Protein AF-V8NBY8-F1 (afdb_monomer_lite)

Foldseek 3Di:
DDDDPDDPQKDKDKDKDDFPDQDDDFQWWKAAPVRDTLATFPDWDDDRRIIMTIGTDNDPVSVVVVVDDPPRHDIDTPPVVVVVVVVVVVVVVVVVVVVVVVVVPPD

pLDDT: mean 72.03, std 13.74, range [35.16, 91.12]

Radius of gyration: 22.31 Å; chains: 1; bounding box: 36×78×41 Å

Structure (mmCIF, N/CA/C/O backbone):
data_AF-V8NBY8-F1
#
_entry.id   AF-V8NBY8-F1
#
loop_
_atom_site.group_PDB
_atom_site.id
_atom_site.type_symbol
_atom_site.label_atom_id
_atom_site.label_alt_id
_atom_site.label_comp_id
_atom_site.label_asym_id
_atom_site.label_entity_id
_atom_site.label_seq_id
_atom_site.pdbx_PDB_ins_code
_atom_site.Cartn_x
_atom_site.Cartn_y
_atom_site.Cartn_z
_atom_site.occupancy
_atom_site.B_iso_or_equiv
_atom_site.auth_seq_id
_atom_site.auth_comp_id
_atom_site.auth_asym_id
_atom_site.auth_atom_id
_atom_site.pdbx_PDB_model_num
ATOM 1 N N . PHE A 1 1 ? 13.142 -23.601 24.294 1.00 45.25 1 PHE A N 1
ATOM 2 C CA . PHE A 1 1 ? 12.510 -23.458 22.968 1.00 45.25 1 PHE A CA 1
ATOM 3 C C . PHE A 1 1 ? 11.342 -22.499 23.091 1.00 45.25 1 PHE A C 1
ATOM 5 O O . PHE A 1 1 ? 10.309 -22.875 23.631 1.00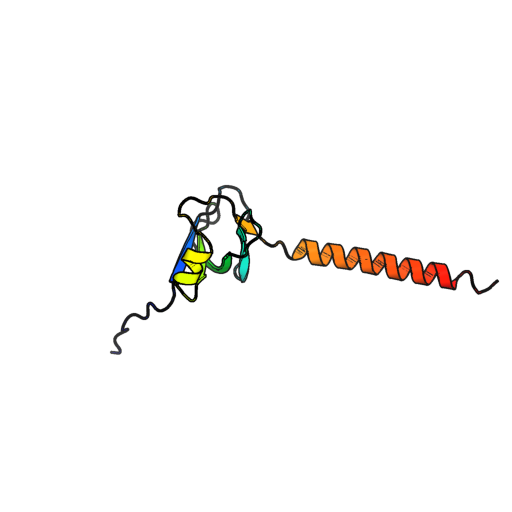 45.25 1 PHE A O 1
ATOM 12 N N . SER A 1 2 ? 11.544 -21.235 22.714 1.00 35.16 2 SER A N 1
ATOM 13 C CA . SER A 1 2 ? 10.489 -20.225 22.832 1.00 35.16 2 SER A CA 1
ATOM 14 C C . SER A 1 2 ? 9.408 -20.492 21.782 1.00 35.16 2 SER A C 1
ATOM 16 O O . SER A 1 2 ? 9.731 -20.734 20.620 1.00 35.16 2 SER A O 1
ATOM 18 N N . LYS A 1 3 ? 8.138 -20.511 22.196 1.00 51.53 3 LYS A N 1
ATOM 19 C CA . LYS A 1 3 ? 6.983 -20.698 21.308 1.00 51.53 3 LYS A CA 1
ATOM 20 C C . LYS A 1 3 ? 6.491 -19.326 20.853 1.00 51.53 3 LYS A C 1
ATOM 22 O O . LYS A 1 3 ? 6.148 -18.499 21.693 1.00 51.53 3 LYS A O 1
ATOM 27 N N . ILE A 1 4 ? 6.426 -19.100 19.539 1.00 60.47 4 ILE A N 1
ATOM 28 C CA . ILE A 1 4 ? 5.731 -17.940 18.967 1.00 60.47 4 ILE A CA 1
ATOM 29 C C . ILE A 1 4 ? 4.229 -18.100 19.256 1.00 60.47 4 ILE A C 1
ATOM 31 O O . ILE A 1 4 ? 3.602 -19.075 18.841 1.00 60.47 4 ILE A O 1
ATOM 35 N N . PHE A 1 5 ? 3.663 -17.146 19.991 1.00 46.91 5 PHE A N 1
ATOM 36 C CA . PHE A 1 5 ? 2.225 -16.990 20.183 1.00 46.91 5 PHE A CA 1
ATOM 37 C C . PHE A 1 5 ? 1.805 -15.898 19.201 1.00 46.91 5 PHE A C 1
ATOM 39 O O . PHE A 1 5 ? 2.209 -14.747 19.329 1.00 46.91 5 PHE A O 1
ATOM 46 N N . ARG A 1 6 ? 1.146 -16.301 18.119 1.00 49.59 6 ARG A N 1
ATOM 47 C CA . ARG A 1 6 ? 0.866 -15.476 16.941 1.00 49.59 6 ARG A CA 1
ATOM 48 C C . ARG A 1 6 ? 0.376 -14.063 17.302 1.00 49.59 6 ARG A C 1
ATOM 50 O O . ARG A 1 6 ? -0.685 -13.916 17.895 1.00 49.59 6 ARG A O 1
ATOM 57 N N . PHE A 1 7 ? 1.106 -13.037 16.864 1.00 51.12 7 PHE A N 1
ATOM 58 C CA . PHE A 1 7 ? 0.612 -11.660 16.839 1.00 51.12 7 PHE A CA 1
ATOM 59 C C . PHE A 1 7 ? -0.097 -11.417 15.506 1.00 51.12 7 PHE A C 1
ATOM 61 O O . PHE A 1 7 ? 0.548 -11.351 14.465 1.00 51.12 7 PHE A O 1
ATOM 68 N N . PHE A 1 8 ? -1.422 -11.282 15.534 1.00 59.75 8 PHE A N 1
ATOM 69 C CA . PHE A 1 8 ? -2.195 -10.745 14.410 1.00 59.75 8 PHE A CA 1
ATOM 70 C C . PHE A 1 8 ? -2.860 -9.442 14.865 1.00 59.75 8 PHE A C 1
ATOM 72 O O . PHE A 1 8 ? -4.066 -9.367 15.052 1.00 59.75 8 PHE A O 1
ATOM 79 N N . PHE A 1 9 ? -2.034 -8.430 15.141 1.00 62.75 9 PHE A N 1
ATOM 80 C CA . PHE A 1 9 ? -2.503 -7.074 15.463 1.00 62.75 9 PHE A CA 1
ATOM 81 C C . PHE A 1 9 ? -2.593 -6.172 14.227 1.00 62.75 9 PHE A C 1
ATOM 83 O O . PHE A 1 9 ? -3.048 -5.038 14.324 1.00 62.75 9 PHE A O 1
ATOM 90 N N . LEU A 1 10 ? -2.146 -6.659 13.068 1.00 70.06 10 LEU A N 1
ATOM 91 C CA . LEU A 1 10 ? -2.051 -5.870 11.849 1.00 70.06 10 LEU A CA 1
ATOM 92 C C . LEU A 1 10 ? -3.160 -6.288 10.892 1.00 70.06 10 LEU A C 1
ATOM 94 O O . LEU A 1 10 ? -3.223 -7.441 10.465 1.00 70.06 10 LEU A O 1
ATOM 98 N N . LEU A 1 11 ? -4.037 -5.345 10.561 1.00 82.94 11 LEU A N 1
ATOM 99 C CA . LEU A 1 11 ? -5.033 -5.532 9.517 1.00 82.94 11 LEU A CA 1
ATOM 100 C C . LEU A 1 11 ? -4.365 -5.220 8.181 1.00 82.94 11 LEU A C 1
ATOM 102 O O . LEU A 1 11 ? -4.072 -4.066 7.883 1.00 82.94 11 LEU A O 1
ATOM 106 N N . LEU A 1 12 ? -4.079 -6.258 7.404 1.00 86.38 12 LEU A N 1
ATOM 107 C CA . LEU A 1 12 ? -3.444 -6.141 6.095 1.00 86.38 12 LEU A CA 1
ATOM 108 C C . LEU A 1 12 ? -4.491 -6.321 4.996 1.00 86.38 12 LEU A C 1
ATOM 110 O O . LEU A 1 12 ? -5.310 -7.237 5.057 1.00 86.38 12 LEU A O 1
ATOM 114 N N . VAL A 1 13 ? -4.442 -5.459 3.986 1.00 86.00 13 VAL A N 1
ATOM 115 C CA . VAL A 1 13 ? -5.233 -5.577 2.757 1.00 86.00 13 VAL A CA 1
ATOM 116 C C . VAL A 1 13 ? -4.277 -5.837 1.604 1.00 86.00 13 VAL A C 1
ATOM 118 O O . VAL A 1 13 ? -3.263 -5.152 1.480 1.00 86.00 13 VAL A O 1
ATOM 121 N N . ILE A 1 14 ? -4.607 -6.827 0.778 1.00 88.06 14 ILE A N 1
ATOM 122 C CA . ILE A 1 14 ? -3.842 -7.195 -0.414 1.00 88.06 14 ILE A CA 1
ATOM 123 C C . ILE A 1 14 ? -4.560 -6.628 -1.633 1.00 88.06 14 ILE A C 1
ATOM 125 O O . ILE A 1 14 ? -5.776 -6.770 -1.763 1.00 88.06 14 ILE A O 1
ATOM 129 N N . ILE A 1 15 ? -3.797 -5.991 -2.511 1.00 87.00 15 ILE A N 1
ATOM 130 C CA . ILE A 1 15 ? -4.264 -5.353 -3.735 1.00 87.00 15 ILE A CA 1
ATOM 131 C C . ILE A 1 15 ? -3.504 -5.983 -4.897 1.00 87.00 15 ILE A C 1
ATOM 133 O O . ILE A 1 15 ? -2.276 -6.036 -4.891 1.00 87.00 15 ILE A O 1
ATOM 137 N N . GLU A 1 16 ? -4.240 -6.471 -5.883 1.00 87.31 16 GLU A N 1
ATOM 138 C CA . GLU A 1 16 ? -3.686 -7.035 -7.109 1.00 87.31 16 GLU A CA 1
ATOM 139 C C . GLU A 1 16 ? -3.411 -5.918 -8.127 1.00 87.31 16 GLU A C 1
ATOM 141 O O . GLU A 1 16 ? -4.244 -5.032 -8.316 1.00 87.31 16 GLU A O 1
ATOM 146 N N . SER A 1 17 ? -2.236 -5.940 -8.762 1.00 85.19 17 SER A N 1
ATOM 147 C CA . SER A 1 17 ? -1.898 -5.029 -9.862 1.00 85.19 17 SER A CA 1
ATOM 148 C C . SER A 1 17 ? -2.689 -5.352 -11.127 1.00 85.19 17 SER A C 1
ATOM 150 O O . SER A 1 17 ? -2.951 -6.516 -11.423 1.00 85.19 17 SER A O 1
ATOM 152 N N . GLU A 1 18 ? -2.955 -4.347 -11.963 1.00 81.44 18 GLU A N 1
ATOM 153 C CA . GLU A 1 18 ? -3.266 -4.608 -13.369 1.00 81.44 18 GLU A CA 1
ATOM 154 C C . GLU A 1 18 ? -2.006 -5.007 -14.150 1.00 81.44 18 GLU A C 1
ATOM 156 O O . GLU A 1 18 ? -0.878 -4.630 -13.810 1.00 81.44 18 GLU A O 1
ATOM 161 N N . LYS A 1 19 ? -2.192 -5.782 -15.223 1.00 80.81 19 LYS A N 1
ATOM 162 C CA . LYS A 1 19 ? -1.091 -6.243 -16.075 1.00 80.81 19 LYS A CA 1
ATOM 163 C C . LYS A 1 19 ? -0.530 -5.090 -16.902 1.00 80.81 19 LYS A C 1
ATOM 165 O O . LYS A 1 19 ? -1.277 -4.362 -17.544 1.00 80.81 19 LYS A O 1
ATOM 170 N N . GLY A 1 20 ? 0.798 -5.003 -16.971 1.00 72.56 20 GLY A N 1
ATOM 171 C CA . GLY A 1 20 ? 1.495 -4.045 -17.837 1.00 72.56 20 GLY A CA 1
ATOM 172 C C . GLY A 1 20 ? 1.773 -2.681 -17.203 1.00 72.56 20 GLY A C 1
ATOM 173 O O . GLY A 1 20 ? 2.327 -1.815 -17.879 1.00 72.56 20 GLY A O 1
ATOM 174 N N . LEU A 1 21 ? 1.446 -2.494 -15.921 1.00 72.12 21 LEU A N 1
ATOM 175 C CA . LEU A 1 21 ? 1.879 -1.327 -15.155 1.00 72.12 21 LEU A CA 1
ATOM 176 C C . LEU A 1 21 ? 3.292 -1.543 -14.587 1.00 72.12 21 LEU A C 1
ATOM 178 O O . LEU A 1 21 ? 3.638 -2.665 -14.207 1.00 72.12 21 LEU A O 1
ATOM 182 N N . PRO A 1 22 ? 4.133 -0.493 -14.535 1.00 71.94 22 PRO A N 1
ATOM 183 C CA . PRO A 1 22 ? 5.436 -0.589 -13.893 1.00 71.94 22 PRO A CA 1
ATOM 184 C C . PRO A 1 22 ? 5.261 -0.864 -12.390 1.00 71.94 22 PRO A C 1
ATOM 186 O O . PRO A 1 22 ? 4.380 -0.272 -11.761 1.00 71.94 22 PRO A O 1
ATOM 189 N N . PRO A 1 23 ? 6.091 -1.736 -11.791 1.00 74.38 23 PRO A N 1
ATOM 190 C CA . PRO A 1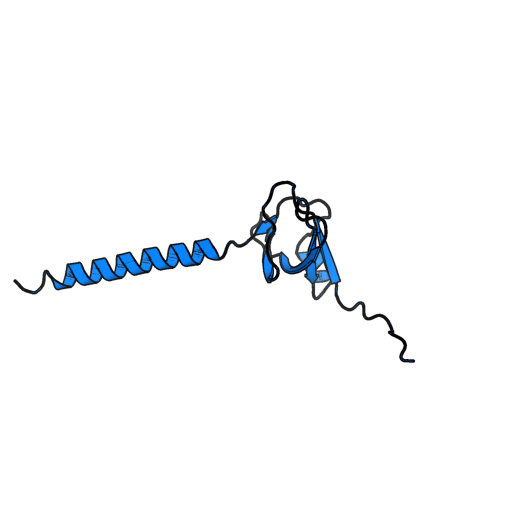 23 ? 6.013 -2.010 -10.368 1.00 74.38 23 PRO A CA 1
ATOM 191 C C . PRO A 1 23 ? 6.329 -0.742 -9.575 1.00 74.38 23 PRO A C 1
ATOM 193 O O . PRO A 1 23 ? 7.319 -0.052 -9.821 1.00 74.38 23 PRO A O 1
ATOM 196 N N . VAL A 1 24 ? 5.459 -0.443 -8.620 1.00 82.50 24 VAL A N 1
ATOM 197 C CA . VAL A 1 24 ? 5.618 0.675 -7.694 1.00 82.50 24 VAL A CA 1
ATOM 198 C C . VAL A 1 24 ? 6.446 0.233 -6.492 1.00 82.50 24 VAL A C 1
ATOM 200 O O . VAL A 1 24 ? 6.495 -0.951 -6.189 1.00 82.50 24 VAL A O 1
ATOM 203 N N . ASN A 1 25 ? 7.122 1.168 -5.828 1.00 84.56 25 ASN A N 1
ATOM 204 C CA . ASN A 1 25 ? 8.001 0.876 -4.699 1.00 84.56 25 ASN A CA 1
ATOM 205 C C . ASN A 1 25 ? 7.250 0.846 -3.359 1.00 84.56 25 ASN A C 1
ATOM 207 O O . ASN A 1 25 ? 6.149 1.381 -3.209 1.00 84.56 25 ASN A O 1
ATOM 211 N N . GLU A 1 26 ? 7.893 0.259 -2.351 1.00 84.50 26 GLU A N 1
ATOM 212 C CA . GLU A 1 26 ? 7.467 0.370 -0.956 1.00 84.50 26 GLU A CA 1
ATOM 213 C C . GLU A 1 26 ? 7.368 1.843 -0.526 1.00 84.50 26 GLU A C 1
ATOM 215 O O . GLU A 1 26 ? 8.079 2.710 -1.038 1.00 84.50 26 GLU A O 1
ATOM 220 N N . ASN A 1 27 ? 6.513 2.132 0.458 1.00 86.19 27 ASN A N 1
ATOM 221 C CA . ASN A 1 27 ? 6.211 3.478 0.965 1.00 86.19 27 ASN A CA 1
ATOM 222 C C . ASN A 1 27 ? 5.436 4.408 0.021 1.00 86.19 27 ASN A C 1
ATOM 224 O O . ASN A 1 27 ? 5.041 5.493 0.464 1.00 86.19 27 ASN A O 1
ATOM 228 N N . THR A 1 28 ? 5.156 4.007 -1.221 1.00 88.69 28 THR A N 1
ATOM 229 C CA . THR A 1 28 ? 4.249 4.773 -2.079 1.00 88.69 28 THR A CA 1
ATOM 230 C C . THR A 1 28 ? 2.838 4.767 -1.498 1.00 88.69 28 THR A C 1
ATOM 232 O O . THR A 1 28 ? 2.355 3.755 -0.983 1.00 88.69 28 THR A O 1
ATOM 235 N N . VAL A 1 29 ? 2.177 5.925 -1.550 1.00 88.19 29 VAL A N 1
ATOM 236 C CA . VAL A 1 29 ? 0.792 6.083 -1.104 1.00 88.19 29 VAL A CA 1
ATOM 237 C C . VAL A 1 29 ? -0.148 5.739 -2.255 1.00 88.19 29 VAL A C 1
ATOM 239 O O . VAL A 1 29 ? -0.036 6.307 -3.342 1.00 88.19 29 VAL A O 1
ATOM 242 N N . LEU A 1 30 ? -1.089 4.836 -1.987 1.00 86.44 30 LEU A N 1
ATOM 243 C CA . LEU A 1 30 ? -2.173 4.494 -2.901 1.00 86.44 30 LEU A CA 1
ATOM 244 C C . LEU A 1 30 ? -3.341 5.453 -2.720 1.00 86.44 30 LEU A C 1
ATOM 246 O O . LEU A 1 30 ? -3.742 5.756 -1.591 1.00 86.44 30 LEU A O 1
ATOM 250 N N . PHE A 1 31 ? -3.917 5.878 -3.833 1.00 85.19 31 PHE A N 1
ATOM 251 C CA . PHE A 1 31 ? -5.103 6.712 -3.899 1.00 85.19 31 PHE A CA 1
ATOM 252 C C . PHE A 1 31 ? -6.197 5.959 -4.638 1.00 85.19 31 PHE A C 1
ATOM 254 O O . PHE A 1 31 ? -5.935 5.228 -5.582 1.00 85.19 31 PHE A O 1
ATOM 261 N N . LYS A 1 32 ? -7.437 6.135 -4.203 1.00 81.25 32 LYS A N 1
ATOM 262 C CA . LYS A 1 32 ? -8.607 5.738 -4.987 1.00 81.25 32 LYS A CA 1
ATOM 263 C C . LYS A 1 32 ? -8.879 6.753 -6.099 1.00 81.25 32 LYS A C 1
ATOM 265 O O . LYS A 1 32 ? -8.431 7.895 -6.009 1.00 81.25 32 LYS A O 1
ATOM 270 N N . GLU A 1 33 ? -9.732 6.387 -7.055 1.00 78.94 33 GLU A N 1
ATOM 271 C CA . GLU A 1 33 ? -10.255 7.299 -8.094 1.00 78.94 33 GLU A CA 1
ATOM 272 C C . GLU A 1 33 ? -10.849 8.599 -7.523 1.00 78.94 33 GLU A C 1
ATOM 274 O O . GLU A 1 33 ? -10.711 9.683 -8.088 1.00 78.94 33 GLU A O 1
ATOM 279 N N . ASN A 1 34 ? -11.490 8.524 -6.352 1.00 80.31 34 ASN A N 1
ATOM 280 C CA . ASN A 1 34 ? -12.047 9.690 -5.658 1.00 80.31 34 ASN A CA 1
ATOM 281 C C . ASN A 1 34 ? -10.977 10.578 -4.989 1.00 80.31 34 ASN A C 1
ATOM 283 O O . ASN A 1 34 ? -11.319 11.507 -4.256 1.00 80.31 34 ASN A O 1
ATOM 287 N N . ARG A 1 35 ? -9.691 10.305 -5.244 1.00 79.38 35 ARG A N 1
ATOM 288 C CA . ARG A 1 35 ? -8.508 10.974 -4.687 1.00 79.38 35 ARG A CA 1
ATOM 289 C C . ARG A 1 35 ? -8.358 10.839 -3.171 1.00 79.38 35 ARG A C 1
ATOM 291 O O . ARG A 1 35 ? -7.558 11.558 -2.572 1.00 79.38 35 ARG A O 1
ATOM 298 N N . HIS A 1 36 ? -9.075 9.913 -2.534 1.00 82.31 36 HIS A N 1
ATOM 299 C CA . HIS A 1 36 ? -8.825 9.574 -1.137 1.00 82.31 36 HIS A CA 1
ATOM 300 C C . HIS A 1 36 ? -7.632 8.631 -1.015 1.00 82.31 36 HIS A C 1
ATOM 302 O O . HIS A 1 36 ? -7.536 7.630 -1.726 1.00 82.31 36 HIS A O 1
ATOM 308 N N . SER A 1 37 ? -6.736 8.928 -0.075 1.00 85.81 37 SER A N 1
ATOM 309 C CA . SER A 1 37 ? -5.588 8.074 0.210 1.00 85.81 37 SER A CA 1
ATOM 310 C C . SER A 1 37 ? -6.018 6.814 0.968 1.00 85.81 37 SER A C 1
ATOM 312 O O . SER A 1 37 ? -6.672 6.870 2.014 1.00 85.81 37 SER A O 1
ATOM 314 N N . LEU A 1 38 ? -5.625 5.649 0.461 1.00 83.62 38 LEU A N 1
ATOM 315 C CA . LEU A 1 38 ? -5.829 4.354 1.111 1.00 83.62 38 LEU A CA 1
ATOM 316 C C . LEU A 1 38 ? -4.790 4.114 2.196 1.00 83.62 38 LEU A C 1
ATOM 318 O O . LEU A 1 38 ? -5.142 3.809 3.334 1.00 83.62 38 LEU A O 1
ATOM 322 N N . GLY A 1 39 ? -3.523 4.319 1.865 1.00 87.19 39 GLY A N 1
ATOM 323 C CA . GLY A 1 39 ? -2.414 4.066 2.768 1.00 87.19 39 GLY A CA 1
ATOM 324 C C . GLY A 1 39 ? -1.113 3.885 2.006 1.00 87.19 39 GLY A C 1
ATOM 325 O O . GLY A 1 39 ? -1.080 3.985 0.780 1.00 87.19 39 GLY A O 1
ATOM 326 N N . LYS A 1 40 ? -0.041 3.644 2.757 1.00 90.06 40 LYS A N 1
ATOM 327 C CA . LYS A 1 40 ? 1.271 3.328 2.199 1.00 90.06 40 LYS A CA 1
ATOM 328 C C . LYS A 1 40 ? 1.389 1.834 1.950 1.00 90.06 40 LYS A C 1
ATOM 330 O O . LYS A 1 40 ? 0.904 1.039 2.757 1.00 90.06 40 LYS A O 1
ATOM 335 N N . ILE A 1 41 ? 2.076 1.479 0.873 1.00 91.12 41 ILE A N 1
ATOM 336 C CA . ILE A 1 41 ? 2.502 0.104 0.629 1.00 91.12 41 ILE A CA 1
ATOM 337 C C . ILE A 1 41 ? 3.477 -0.305 1.739 1.00 91.12 41 ILE A C 1
ATOM 339 O O . ILE A 1 41 ? 4.509 0.341 1.933 1.00 91.12 41 ILE A O 1
ATOM 343 N N . PHE A 1 42 ? 3.109 -1.359 2.460 1.00 90.88 42 PHE A N 1
ATOM 344 C CA . PHE A 1 42 ? 3.907 -2.024 3.483 1.00 90.88 42 PHE A CA 1
ATOM 345 C C . PHE A 1 42 ? 4.844 -3.068 2.869 1.00 90.88 42 PHE A C 1
ATOM 347 O O . PHE A 1 42 ? 6.000 -3.147 3.262 1.00 90.88 42 PHE A O 1
ATOM 354 N N . GLU A 1 43 ? 4.351 -3.849 1.908 1.00 89.94 43 GLU A N 1
ATOM 355 C CA . GLU A 1 43 ? 5.101 -4.951 1.301 1.00 89.94 43 GLU A CA 1
ATOM 356 C C . GLU A 1 43 ? 4.624 -5.201 -0.132 1.00 89.94 43 GLU A C 1
ATOM 358 O O . GLU A 1 43 ? 3.474 -4.909 -0.476 1.00 89.94 43 GLU A O 1
ATOM 363 N N . ILE A 1 44 ? 5.517 -5.733 -0.966 1.00 91.06 44 ILE A N 1
ATOM 364 C CA . ILE A 1 44 ? 5.258 -6.069 -2.366 1.00 91.06 44 ILE A CA 1
ATOM 365 C C . ILE A 1 44 ? 5.726 -7.494 -2.606 1.00 91.06 44 ILE A C 1
ATOM 367 O O . ILE A 1 44 ? 6.868 -7.832 -2.302 1.00 91.06 44 ILE A O 1
ATOM 371 N N . PHE A 1 45 ? 4.861 -8.332 -3.168 1.00 90.31 45 PHE A N 1
ATOM 372 C CA . PHE A 1 45 ? 5.200 -9.722 -3.462 1.00 90.31 45 PHE A CA 1
ATOM 373 C C . PHE A 1 45 ? 4.555 -10.207 -4.763 1.00 90.31 45 PHE A C 1
ATOM 375 O O . PHE A 1 45 ? 3.717 -9.533 -5.353 1.00 90.31 45 PHE A O 1
ATOM 382 N N . GLY A 1 46 ? 4.943 -11.400 -5.215 1.00 88.19 46 GLY A N 1
ATOM 383 C CA . GLY A 1 46 ? 4.439 -12.003 -6.450 1.00 88.19 46 GLY A CA 1
ATOM 384 C C . GLY A 1 46 ? 5.352 -11.788 -7.662 1.00 88.19 46 GLY A C 1
ATOM 385 O O . GLY A 1 46 ? 6.485 -11.323 -7.523 1.00 88.19 46 GLY A O 1
ATOM 386 N N . PRO A 1 47 ? 4.903 -12.196 -8.860 1.00 88.38 47 PRO A N 1
ATOM 387 C CA . PRO A 1 47 ? 5.686 -12.061 -10.081 1.00 88.38 47 PRO A CA 1
ATOM 388 C C . PRO A 1 47 ? 5.850 -10.588 -10.472 1.00 88.38 47 PRO A C 1
ATOM 390 O O . PRO A 1 47 ? 4.915 -9.802 -10.381 1.00 88.38 47 PRO A O 1
ATOM 393 N N . VAL A 1 48 ? 7.024 -10.229 -10.996 1.00 83.69 48 VAL A N 1
ATOM 394 C CA . VAL A 1 48 ? 7.344 -8.846 -11.410 1.00 83.69 48 VAL A CA 1
ATOM 395 C C . VAL A 1 48 ? 6.365 -8.304 -12.461 1.00 83.69 48 VAL A C 1
ATOM 397 O O . VAL A 1 48 ? 6.099 -7.109 -12.498 1.00 83.69 48 VAL A O 1
ATOM 400 N N . SER A 1 49 ? 5.804 -9.177 -13.303 1.00 85.12 49 SER A N 1
ATOM 401 C CA . SER A 1 49 ? 4.815 -8.811 -14.324 1.00 85.12 49 SER A CA 1
ATOM 402 C C . SER A 1 49 ? 3.405 -8.572 -13.780 1.00 85.12 49 SER A C 1
ATOM 404 O O . SER A 1 49 ? 2.569 -8.034 -14.507 1.00 85.12 49 SER A O 1
ATOM 406 N N . HIS A 1 50 ? 3.122 -9.022 -12.556 1.00 84.00 50 HIS A N 1
ATOM 407 C CA . HIS A 1 50 ? 1.797 -8.978 -11.941 1.00 84.00 50 HIS A CA 1
ATOM 408 C C . HIS A 1 50 ? 1.913 -8.978 -10.404 1.00 84.00 50 HIS A C 1
ATOM 410 O O . HIS A 1 50 ? 1.630 -9.995 -9.761 1.00 84.00 50 HIS A O 1
ATOM 416 N N . PRO A 1 51 ? 2.426 -7.883 -9.813 1.00 89.75 51 PRO A N 1
ATOM 417 C CA . PRO A 1 51 ? 2.701 -7.820 -8.383 1.00 89.75 51 PRO A CA 1
ATOM 418 C C . PRO A 1 51 ? 1.425 -7.691 -7.540 1.00 89.75 51 PRO A C 1
ATOM 420 O O . PRO A 1 51 ? 0.375 -7.240 -8.001 1.00 89.75 51 PRO A O 1
ATOM 423 N N . PHE A 1 52 ? 1.556 -8.039 -6.264 1.00 89.25 52 PHE A N 1
ATOM 424 C CA . PHE A 1 52 ? 0.580 -7.802 -5.210 1.00 89.25 52 PHE A CA 1
ATOM 425 C C . PHE A 1 52 ? 1.147 -6.790 -4.215 1.00 89.25 52 PHE A C 1
ATOM 427 O O . PHE A 1 52 ? 2.293 -6.911 -3.779 1.00 89.25 52 PHE A O 1
ATOM 434 N N . TYR A 1 53 ? 0.327 -5.817 -3.829 1.00 91.00 53 TYR A N 1
ATOM 435 C CA . TYR A 1 53 ? 0.673 -4.774 -2.871 1.00 91.00 53 TYR A CA 1
ATOM 436 C C . TYR A 1 53 ? -0.057 -5.001 -1.552 1.00 91.00 53 TYR A C 1
ATOM 438 O O . TYR A 1 53 ? -1.267 -5.223 -1.530 1.00 91.00 53 TYR A O 1
ATOM 446 N N . VAL A 1 54 ? 0.663 -4.897 -0.440 1.00 90.00 54 VAL A N 1
ATOM 447 C CA . VAL A 1 54 ? 0.099 -4.974 0.908 1.00 90.00 54 VAL A CA 1
ATOM 448 C C . VAL A 1 54 ? -0.014 -3.577 1.485 1.00 90.00 54 VAL A C 1
ATOM 450 O O . VAL A 1 54 ? 0.971 -2.847 1.538 1.00 90.00 54 VAL A O 1
ATOM 453 N N . VAL A 1 55 ? -1.192 -3.220 1.984 1.00 89.38 55 VAL A N 1
ATOM 454 C CA . VAL A 1 55 ? -1.410 -1.995 2.760 1.00 89.38 55 VAL A CA 1
ATOM 455 C C . VAL A 1 55 ? -1.802 -2.366 4.180 1.00 89.38 55 VAL A C 1
ATOM 457 O O . VAL A 1 55 ? -2.686 -3.195 4.400 1.00 89.38 55 VAL A O 1
ATOM 460 N N . GLN A 1 56 ? -1.157 -1.725 5.149 1.00 89.06 56 GLN A N 1
ATOM 461 C CA . GLN A 1 56 ? -1.452 -1.903 6.565 1.00 89.06 56 GLN A CA 1
ATOM 462 C C . GLN A 1 56 ? -2.477 -0.874 7.054 1.00 89.06 56 GLN A C 1
ATOM 464 O O . GLN A 1 56 ? -2.351 0.327 6.810 1.00 89.06 56 GLN A O 1
ATOM 469 N N . PHE A 1 57 ? -3.459 -1.355 7.810 1.00 84.69 57 PHE A N 1
ATOM 470 C CA . PHE A 1 57 ? -4.467 -0.561 8.495 1.00 84.69 57 PHE A CA 1
ATOM 471 C C . PHE A 1 57 ? -4.365 -0.739 10.009 1.00 84.69 57 PHE A C 1
ATOM 473 O O . PHE A 1 57 ? -4.095 -1.826 10.519 1.00 84.69 57 PHE A O 1
ATOM 480 N N . ASN A 1 58 ? -4.638 0.351 10.725 1.00 80.31 58 ASN A N 1
ATOM 481 C CA . ASN A 1 58 ? -4.612 0.386 12.188 1.00 80.31 58 ASN A CA 1
ATOM 482 C C . ASN A 1 58 ? -5.927 -0.098 12.828 1.00 80.31 58 ASN A C 1
ATOM 484 O O . ASN A 1 58 ? -5.916 -0.530 13.973 1.00 80.31 58 ASN A O 1
ATOM 488 N N . SER A 1 59 ? -7.060 -0.005 12.117 1.00 80.50 59 SER A N 1
ATOM 489 C CA . SER A 1 59 ? -8.390 -0.420 12.598 1.00 80.50 59 SER A CA 1
ATOM 490 C C . SER A 1 59 ? -9.269 -0.886 11.435 1.00 80.50 59 SER A C 1
ATOM 492 O O . SER A 1 59 ? -9.130 -0.402 10.307 1.00 80.50 59 SER A O 1
ATOM 494 N N . LEU A 1 60 ? -10.202 -1.798 11.722 1.00 76.94 60 LEU A N 1
ATOM 495 C CA . LEU A 1 60 ? -11.191 -2.303 10.768 1.00 76.94 60 LEU A CA 1
ATOM 496 C C . LEU A 1 60 ? -12.159 -1.192 10.337 1.00 76.94 60 LEU A C 1
ATOM 498 O O . LEU A 1 60 ? -12.580 -1.145 9.184 1.00 76.94 60 LEU A O 1
ATOM 502 N N . GLU A 1 61 ? -12.433 -0.240 11.227 1.00 79.56 61 GLU A N 1
ATOM 503 C CA . GLU A 1 61 ? -13.242 0.949 10.934 1.00 79.56 61 GLU A CA 1
ATOM 504 C C . GLU A 1 61 ? -12.592 1.797 9.834 1.00 79.56 61 GLU A C 1
ATOM 506 O O . GLU A 1 61 ? -13.277 2.403 9.013 1.00 79.56 61 GLU A O 1
ATOM 511 N N . HIS A 1 62 ? -11.256 1.804 9.763 1.00 75.12 62 HIS A N 1
ATOM 512 C CA . HIS A 1 62 ? -10.521 2.524 8.727 1.00 75.12 62 HIS A CA 1
ATOM 513 C C . HIS A 1 62 ? -10.647 1.849 7.352 1.00 75.12 62 HIS A C 1
ATOM 515 O O . HIS A 1 62 ? -10.568 2.521 6.330 1.00 75.12 62 HIS A O 1
ATOM 521 N N . ILE A 1 63 ? -10.886 0.536 7.316 1.00 75.44 63 ILE A N 1
ATOM 522 C CA . ILE A 1 63 ? -11.173 -0.209 6.082 1.00 75.44 63 ILE A CA 1
ATOM 523 C C . ILE A 1 63 ? -12.618 0.056 5.643 1.00 75.44 63 ILE A C 1
ATOM 525 O O . ILE A 1 63 ? -12.867 0.359 4.477 1.00 75.44 63 ILE A O 1
ATOM 529 N N . GLN A 1 64 ? -13.560 -0.000 6.589 1.00 77.94 64 GLN A N 1
ATOM 530 C CA . GLN A 1 64 ? -14.986 0.219 6.333 1.00 77.94 64 GLN A CA 1
ATOM 531 C C . GLN A 1 64 ? -15.282 1.657 5.890 1.00 77.94 64 GLN A C 1
ATOM 533 O O . GLN A 1 64 ? -15.995 1.868 4.915 1.00 77.94 64 GLN A O 1
ATOM 538 N N . SER A 1 65 ? -14.686 2.653 6.550 1.00 72.44 65 SER A N 1
ATOM 539 C CA . SER A 1 65 ? -14.853 4.070 6.188 1.00 72.44 65 SER A CA 1
ATOM 540 C C . SER A 1 65 ? -14.258 4.428 4.824 1.00 72.44 65 SER A C 1
ATOM 542 O O . SER A 1 65 ? -14.744 5.351 4.175 1.00 72.44 65 SER A O 1
ATOM 544 N N . LYS A 1 66 ? -13.237 3.697 4.358 1.00 71.44 66 LYS A N 1
ATOM 545 C CA . LYS A 1 66 ? -12.634 3.900 3.028 1.00 71.44 66 LYS A CA 1
ATOM 546 C C . LYS A 1 66 ? -13.372 3.173 1.899 1.00 71.44 66 LYS A C 1
ATOM 548 O O . LYS A 1 66 ? -12.928 3.229 0.747 1.00 71.44 66 LYS A O 1
ATOM 553 N N . ASP A 1 67 ? -14.488 2.517 2.224 1.00 69.94 67 ASP A N 1
ATOM 554 C CA . ASP A 1 67 ? -15.344 1.753 1.310 1.00 69.94 67 ASP A CA 1
ATOM 555 C C . ASP A 1 67 ? -14.519 0.836 0.395 1.00 69.94 67 ASP A C 1
ATOM 557 O O . ASP A 1 67 ? -14.682 0.830 -0.822 1.00 69.94 67 ASP A O 1
ATOM 561 N N . ILE A 1 68 ? -13.513 0.153 0.955 1.00 71.06 68 ILE A N 1
ATOM 562 C CA . ILE A 1 68 ? -12.611 -0.714 0.188 1.00 71.06 68 ILE A CA 1
ATOM 563 C C . ILE A 1 68 ? -13.405 -1.952 -0.226 1.00 71.06 68 ILE A C 1
ATOM 565 O O . ILE A 1 68 ? -13.541 -2.905 0.543 1.00 71.06 68 ILE A O 1
ATOM 569 N N . LYS A 1 69 ? -13.969 -1.932 -1.434 1.00 68.00 69 LYS A N 1
ATOM 570 C CA . LYS A 1 69 ? -14.667 -3.084 -2.001 1.00 68.00 69 LYS A CA 1
ATOM 571 C C . LYS A 1 69 ? -13.653 -3.998 -2.664 1.00 68.00 69 LYS A C 1
ATOM 573 O O . LYS A 1 69 ? -12.754 -3.543 -3.359 1.00 68.00 69 LYS A O 1
ATOM 578 N N . ILE A 1 70 ? -13.868 -5.303 -2.524 1.00 63.50 70 ILE A N 1
ATOM 579 C CA . ILE A 1 70 ? -13.024 -6.381 -3.077 1.00 63.50 70 ILE A CA 1
ATOM 580 C C . ILE A 1 70 ? -12.883 -6.293 -4.622 1.00 63.50 70 ILE A C 1
ATOM 582 O O . ILE A 1 70 ? -12.096 -7.019 -5.213 1.00 63.50 70 ILE A O 1
ATOM 586 N N . LYS A 1 71 ? -13.632 -5.402 -5.290 1.00 59.25 71 LYS A N 1
ATOM 587 C CA . LYS A 1 71 ? -13.646 -5.214 -6.748 1.00 59.25 71 LYS A CA 1
ATOM 588 C C . LYS A 1 71 ? -13.370 -3.777 -7.220 1.00 59.25 71 LYS A C 1
ATOM 590 O O . LYS A 1 71 ? -13.563 -3.512 -8.402 1.00 59.25 71 LYS A O 1
ATOM 595 N N . ASP A 1 72 ? -12.971 -2.851 -6.344 1.00 59.25 72 ASP A N 1
ATOM 596 C CA . ASP A 1 72 ? -12.581 -1.502 -6.790 1.00 59.25 72 ASP A CA 1
ATOM 597 C C . ASP A 1 72 ? -11.236 -1.596 -7.531 1.00 59.25 72 ASP A C 1
ATOM 599 O O . ASP A 1 72 ? -10.190 -1.772 -6.913 1.00 59.25 72 ASP A O 1
ATOM 603 N N . ALA A 1 73 ? -11.286 -1.538 -8.863 1.00 55.56 73 ALA A N 1
ATOM 604 C CA . ALA A 1 73 ? -10.171 -1.873 -9.755 1.00 55.56 73 ALA A CA 1
ATOM 605 C C . ALA A 1 73 ? -9.209 -0.710 -10.057 1.00 55.56 73 ALA A C 1
ATOM 607 O O . ALA A 1 73 ? -8.180 -0.920 -10.687 1.00 55.56 73 ALA A O 1
ATOM 608 N N . ALA A 1 74 ? -9.511 0.512 -9.620 1.00 60.44 74 ALA A N 1
ATOM 609 C CA . ALA A 1 74 ? -8.778 1.694 -10.059 1.00 60.44 74 ALA A CA 1
ATOM 610 C C . ALA A 1 74 ? -8.154 2.439 -8.878 1.00 60.44 74 ALA A C 1
ATOM 612 O O . ALA A 1 74 ? -8.806 3.202 -8.155 1.00 60.44 74 ALA A O 1
ATOM 613 N N . LEU A 1 75 ? -6.865 2.176 -8.676 1.00 65.75 75 LEU A N 1
ATOM 614 C CA . LEU A 1 75 ? -6.027 2.899 -7.733 1.00 65.75 75 LEU A CA 1
ATOM 615 C C . LEU A 1 75 ? -4.954 3.677 -8.488 1.00 65.75 75 LEU A C 1
ATOM 617 O O . LEU A 1 75 ? -4.252 3.121 -9.328 1.00 65.75 75 LEU A O 1
ATOM 621 N N . ASP A 1 76 ? -4.810 4.948 -8.134 1.00 73.25 76 ASP A N 1
ATOM 622 C CA . ASP A 1 76 ? -3.763 5.832 -8.626 1.00 73.25 76 ASP A CA 1
ATOM 623 C C . ASP A 1 76 ? -2.613 5.904 -7.612 1.00 73.25 76 ASP A C 1
ATOM 625 O O . ASP A 1 76 ? -2.811 5.855 -6.394 1.00 73.25 76 ASP A O 1
ATOM 629 N N . PHE A 1 77 ? -1.387 6.074 -8.101 1.00 72.38 77 PHE A N 1
ATOM 630 C CA . PHE A 1 77 ? -0.203 6.282 -7.265 1.00 72.38 77 PHE A CA 1
ATOM 631 C C . PHE A 1 77 ? 0.162 7.774 -7.245 1.00 72.38 77 PHE A C 1
ATOM 633 O O . PHE A 1 77 ? 0.166 8.423 -8.293 1.00 72.38 77 PHE A O 1
ATOM 640 N N . SER A 1 78 ? 0.494 8.337 -6.072 1.00 64.38 78 SER A N 1
ATOM 641 C CA . SER A 1 78 ? 1.082 9.689 -6.024 1.00 64.38 78 SER A CA 1
ATOM 642 C C . SER A 1 78 ? 2.496 9.633 -6.574 1.00 64.38 78 SER A C 1
ATOM 644 O O . SER A 1 78 ? 3.418 9.154 -5.917 1.00 64.38 78 SER A O 1
ATOM 646 N N . ASP A 1 79 ? 2.650 10.095 -7.806 1.00 65.75 79 ASP A N 1
ATOM 647 C CA . ASP A 1 79 ? 3.938 10.197 -8.471 1.00 65.75 79 ASP A CA 1
ATOM 648 C C . ASP A 1 79 ? 4.662 11.476 -8.007 1.00 65.75 79 ASP A C 1
ATOM 650 O O . ASP A 1 79 ? 4.557 12.551 -8.611 1.00 65.75 79 ASP A O 1
ATOM 654 N N . ASP A 1 80 ? 5.367 11.373 -6.877 1.00 61.12 80 ASP A N 1
ATOM 655 C CA . ASP A 1 80 ? 6.064 12.482 -6.206 1.00 61.12 80 ASP A CA 1
ATOM 656 C C . ASP A 1 80 ? 7.142 13.161 -7.092 1.00 61.12 80 ASP A C 1
ATOM 658 O O . ASP A 1 80 ? 7.572 14.291 -6.815 1.00 61.12 80 ASP A O 1
ATOM 662 N N . GLU A 1 81 ? 7.585 12.527 -8.188 1.00 60.97 81 GLU A N 1
ATOM 663 C CA . GLU A 1 81 ? 8.543 13.122 -9.132 1.00 60.97 81 GLU A CA 1
ATOM 664 C C . GLU A 1 81 ? 7.968 14.327 -9.892 1.00 60.97 81 GLU A C 1
ATOM 666 O O . GLU A 1 81 ? 8.656 15.347 -10.058 1.00 60.97 81 GLU A O 1
ATOM 671 N N . LYS A 1 82 ? 6.691 14.283 -10.298 1.00 58.94 82 LYS A N 1
ATOM 672 C CA . LYS A 1 82 ? 6.060 15.391 -11.040 1.00 58.94 82 LYS A CA 1
ATOM 673 C C . LYS A 1 82 ? 5.921 16.656 -10.191 1.00 58.94 82 LYS A C 1
ATOM 675 O O . LYS A 1 82 ? 6.043 17.767 -10.718 1.00 58.94 82 LYS A O 1
ATOM 680 N N . GLU A 1 83 ? 5.741 16.526 -8.875 1.00 62.22 83 GLU A N 1
ATOM 681 C CA . GLU A 1 83 ? 5.648 17.680 -7.974 1.00 62.22 83 GLU A CA 1
ATOM 682 C C . GLU A 1 83 ? 7.001 18.402 -7.824 1.00 62.22 83 GLU A C 1
ATOM 684 O O . GLU A 1 83 ? 7.064 19.640 -7.842 1.00 62.22 83 GLU A O 1
ATOM 689 N N . LYS A 1 84 ? 8.112 17.653 -7.745 1.00 60.97 84 LYS A N 1
ATOM 690 C CA . LYS A 1 84 ? 9.470 18.230 -7.729 1.00 60.97 84 LYS A CA 1
ATOM 691 C C . LYS A 1 84 ? 9.803 18.923 -9.053 1.00 60.97 84 LYS A C 1
ATOM 693 O O . LYS A 1 84 ? 10.349 20.033 -9.032 1.00 60.97 84 LYS A O 1
ATOM 698 N N . ALA A 1 85 ? 9.415 18.334 -10.187 1.00 63.47 85 ALA A N 1
ATOM 699 C CA . ALA A 1 85 ? 9.601 18.937 -11.508 1.00 63.47 85 ALA A CA 1
ATOM 700 C C . ALA A 1 85 ? 8.818 20.258 -11.674 1.00 63.47 85 ALA A C 1
ATOM 702 O O . ALA A 1 85 ? 9.347 21.239 -12.205 1.00 63.47 85 ALA A O 1
ATOM 703 N N . ALA A 1 86 ? 7.591 20.342 -11.146 1.00 59.81 86 ALA A N 1
ATOM 704 C CA . ALA A 1 86 ? 6.788 21.567 -11.186 1.00 59.81 86 ALA A CA 1
ATOM 705 C C . ALA A 1 86 ? 7.358 22.694 -10.296 1.00 59.81 86 ALA A C 1
ATOM 707 O O . ALA A 1 86 ? 7.299 23.878 -10.654 1.00 59.81 86 ALA A O 1
ATOM 708 N N . LYS A 1 87 ? 7.951 22.349 -9.142 1.00 61.47 87 LYS A N 1
ATOM 709 C CA . LYS A 1 87 ? 8.592 23.324 -8.238 1.00 61.47 87 LYS A CA 1
ATOM 710 C C . LYS A 1 87 ? 9.885 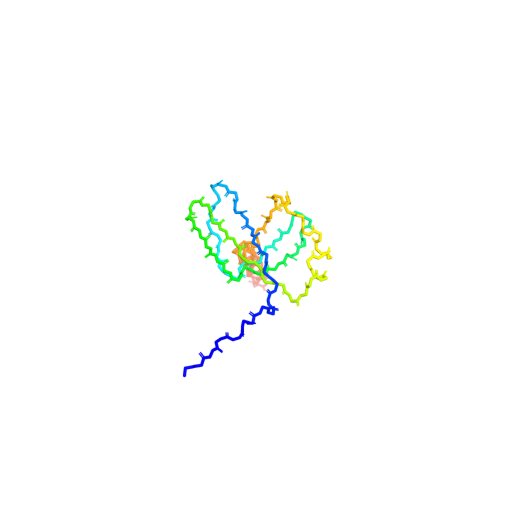23.905 -8.824 1.00 61.47 87 LYS A C 1
ATOM 712 O O . LYS A 1 87 ? 10.138 25.100 -8.642 1.00 61.47 87 LYS A O 1
ATOM 717 N N . SER A 1 88 ? 10.675 23.118 -9.562 1.00 58.75 88 SER A N 1
ATOM 718 C CA . SER A 1 88 ? 11.907 23.615 -10.200 1.00 58.75 88 SER A CA 1
ATOM 719 C C . SER A 1 88 ? 11.610 24.641 -11.304 1.00 58.75 88 SER A C 1
ATOM 721 O O . SER A 1 88 ? 12.219 25.714 -11.324 1.00 58.75 88 SER A O 1
ATOM 723 N N . HIS A 1 89 ? 10.594 24.395 -12.142 1.00 59.44 89 HIS A N 1
ATOM 724 C CA . HIS A 1 89 ? 10.185 25.317 -13.210 1.00 59.44 89 HIS A CA 1
ATOM 725 C C . HIS A 1 89 ? 9.697 26.677 -12.681 1.00 59.44 89 HIS A C 1
ATOM 727 O O . HIS A 1 89 ? 10.072 27.723 -13.221 1.00 59.44 89 HIS A O 1
ATOM 733 N N . LYS A 1 90 ? 8.928 26.701 -11.580 1.00 60.78 90 LYS A N 1
ATOM 734 C CA . LYS A 1 90 ? 8.486 27.959 -10.943 1.00 60.78 90 LYS A CA 1
ATOM 735 C C . LYS A 1 90 ? 9.650 28.766 -10.355 1.00 60.78 90 LYS A C 1
ATOM 737 O O . LYS A 1 90 ? 9.640 29.996 -10.438 1.00 60.78 90 LYS A O 1
ATOM 742 N N . LYS A 1 91 ? 10.670 28.105 -9.793 1.00 60.78 91 LYS A N 1
ATOM 743 C CA . LYS A 1 91 ? 11.840 28.778 -9.198 1.00 60.78 91 LYS A CA 1
ATOM 744 C C . LYS A 1 91 ? 12.695 29.472 -10.266 1.00 60.78 91 LYS A C 1
ATOM 746 O O . LYS A 1 91 ? 13.064 30.634 -10.088 1.00 60.78 91 LYS A O 1
ATOM 751 N N . SER A 1 92 ? 12.916 28.813 -11.405 1.00 58.81 92 SER A N 1
ATOM 752 C CA . SER A 1 92 ? 13.678 29.360 -12.538 1.00 58.81 92 SER A CA 1
ATOM 753 C C . SER A 1 92 ? 13.023 30.603 -13.156 1.00 5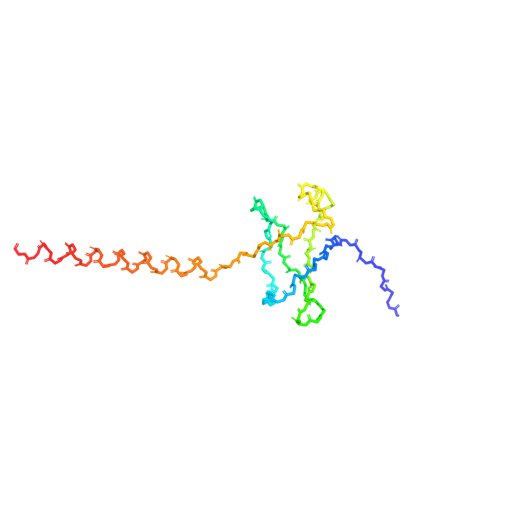8.81 92 SER A C 1
ATOM 755 O O . SER A 1 92 ? 13.705 31.588 -13.448 1.00 58.81 92 SER A O 1
ATOM 757 N N . GLN A 1 93 ? 11.691 30.622 -13.288 1.00 61.50 93 GLN A N 1
ATOM 758 C CA . GLN A 1 93 ? 10.961 31.791 -13.799 1.00 61.50 93 GLN A CA 1
ATOM 759 C C . GLN A 1 93 ? 11.015 32.995 -12.845 1.00 61.50 93 GLN A C 1
ATOM 761 O O . GLN A 1 93 ? 11.101 34.140 -13.295 1.00 61.50 93 GLN A O 1
ATOM 766 N N . ASN A 1 94 ? 11.006 32.757 -11.531 1.00 58.62 94 ASN A N 1
ATOM 767 C CA . ASN A 1 94 ? 11.023 33.831 -10.537 1.00 58.62 94 ASN A CA 1
ATOM 768 C C . ASN A 1 94 ? 12.402 34.518 -10.444 1.00 58.62 94 ASN A C 1
ATOM 770 O O . ASN A 1 94 ? 12.485 35.738 -10.293 1.00 58.62 94 ASN A O 1
ATOM 774 N N . ILE A 1 95 ? 13.488 33.754 -10.619 1.00 62.47 95 ILE A N 1
ATOM 775 C CA . ILE A 1 95 ? 14.859 34.289 -10.696 1.00 62.47 95 ILE A CA 1
ATOM 776 C C . ILE A 1 95 ? 15.041 35.130 -11.971 1.00 62.47 95 ILE A C 1
ATOM 778 O O . ILE A 1 95 ? 15.581 36.235 -11.909 1.00 62.47 95 ILE A O 1
ATOM 782 N N . LYS A 1 96 ? 14.525 34.660 -13.117 1.00 59.31 96 LYS A N 1
ATOM 783 C CA . LYS A 1 96 ? 14.603 35.393 -14.393 1.00 59.31 96 LYS A CA 1
ATOM 784 C C . LYS A 1 96 ? 13.836 36.722 -14.346 1.00 59.31 96 LYS A C 1
ATOM 786 O O . LYS A 1 96 ? 14.348 37.731 -14.819 1.00 59.31 96 LYS A O 1
ATOM 791 N N . ARG A 1 97 ? 12.659 36.753 -13.703 1.00 57.97 97 ARG A N 1
ATOM 792 C CA . ARG A 1 97 ? 11.884 37.990 -13.480 1.00 57.97 97 ARG A CA 1
ATOM 793 C C . ARG A 1 97 ? 12.604 38.998 -12.579 1.00 57.97 97 ARG A C 1
ATOM 795 O O . ARG A 1 97 ? 12.573 40.187 -12.877 1.00 57.97 97 ARG A O 1
ATOM 802 N N . LYS A 1 98 ? 13.283 38.549 -11.514 1.00 58.72 98 LYS A N 1
ATOM 803 C CA . LYS A 1 98 ? 14.076 39.443 -10.647 1.00 58.72 98 LYS A CA 1
ATOM 804 C C . LYS A 1 98 ? 15.280 40.053 -11.371 1.00 58.72 98 LYS A C 1
ATOM 806 O O . LYS A 1 98 ? 15.552 41.230 -11.171 1.00 58.72 98 LYS A O 1
ATOM 811 N N . LYS A 1 99 ? 15.952 39.287 -12.237 1.00 59.75 99 LYS A N 1
ATOM 812 C CA . LYS A 1 99 ? 17.125 39.754 -12.996 1.00 59.75 99 LYS A CA 1
ATOM 813 C C . LYS A 1 99 ? 16.774 40.734 -14.125 1.00 59.75 99 LYS A C 1
ATOM 815 O O . LYS A 1 99 ? 17.558 41.627 -14.416 1.00 59.75 99 LYS A O 1
ATOM 820 N N . LEU A 1 100 ? 15.588 40.603 -14.727 1.00 54.69 100 LEU A N 1
ATOM 821 C CA . LEU A 1 100 ? 15.107 41.548 -15.744 1.00 54.69 100 LEU A CA 1
ATOM 822 C C . LEU A 1 100 ? 14.762 42.919 -15.134 1.00 54.69 100 LEU A C 1
ATOM 824 O O . LEU A 1 100 ? 14.986 43.950 -15.752 1.00 54.69 100 LEU A O 1
ATOM 828 N N . ARG A 1 101 ? 14.263 42.927 -13.892 1.00 56.34 101 ARG A N 1
ATOM 829 C CA . ARG A 1 101 ? 13.852 44.145 -13.178 1.00 56.34 101 ARG A CA 1
ATOM 830 C C . ARG A 1 101 ? 15.029 44.945 -12.605 1.00 56.34 101 ARG A C 1
ATOM 832 O O . ARG A 1 101 ? 14.872 46.128 -12.351 1.00 56.34 101 ARG A O 1
ATOM 839 N N . SER A 1 102 ? 16.193 44.318 -12.411 1.00 56.12 102 SER A N 1
ATOM 840 C CA . SER A 1 102 ? 17.409 45.003 -11.948 1.00 56.12 102 SER A CA 1
ATOM 841 C C . SER A 1 102 ? 18.193 45.681 -13.072 1.00 56.12 102 SER A C 1
ATOM 843 O O . SER A 1 102 ? 18.944 46.597 -12.794 1.00 56.12 102 SER A O 1
ATOM 845 N N . GLN A 1 103 ? 18.019 45.266 -14.332 1.00 58.06 103 GLN A N 1
ATOM 846 C CA . GLN A 1 103 ? 18.710 45.880 -15.479 1.00 58.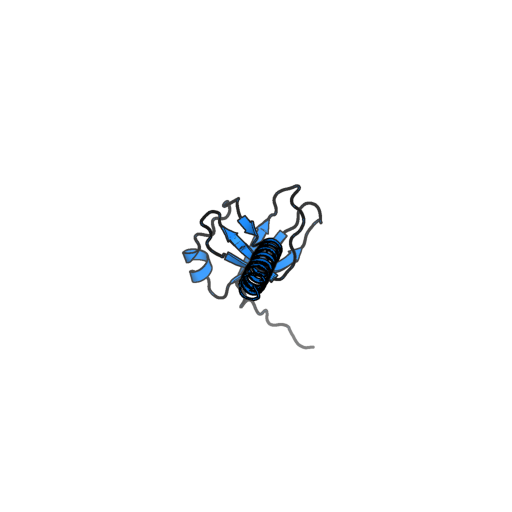06 103 GLN A CA 1
ATOM 847 C C . GLN A 1 103 ? 18.006 47.135 -16.013 1.00 58.06 103 GLN A C 1
ATOM 849 O O . GLN A 1 103 ? 18.562 47.837 -16.846 1.00 58.06 103 GLN A O 1
ATOM 854 N N . GLN A 1 104 ? 16.791 47.419 -15.540 1.00 54.66 104 GLN A N 1
ATOM 855 C CA . GLN A 1 104 ? 15.981 48.558 -15.977 1.00 54.66 104 GLN A CA 1
ATOM 856 C C . GLN A 1 104 ? 16.091 49.772 -15.037 1.00 54.66 104 GLN A C 1
ATOM 858 O O . GLN A 1 104 ? 15.465 50.792 -15.295 1.00 54.66 104 GLN A O 1
ATOM 863 N N . ASN A 1 105 ? 16.878 49.652 -13.962 1.00 52.53 105 ASN A N 1
ATOM 864 C CA . ASN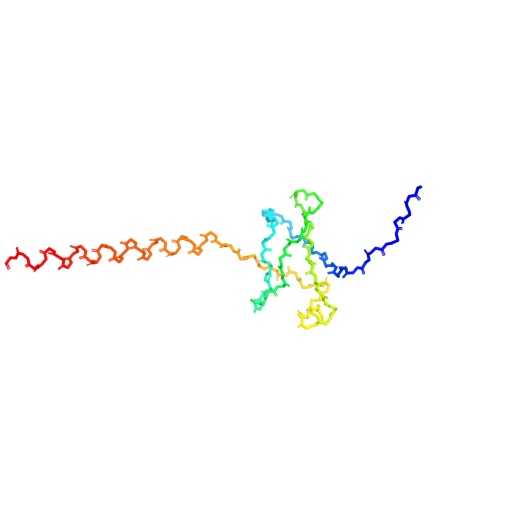 A 1 105 ? 17.072 50.695 -12.951 1.00 52.53 105 ASN A CA 1
ATOM 865 C C . ASN A 1 105 ? 18.468 51.356 -13.010 1.00 52.53 105 ASN A C 1
ATOM 867 O O . ASN A 1 105 ? 18.746 52.197 -12.164 1.00 52.53 105 ASN A O 1
ATOM 871 N N . ASP A 1 106 ? 19.317 50.989 -13.979 1.00 53.12 106 ASP A N 1
ATOM 872 C CA . ASP A 1 106 ? 20.678 51.528 -14.172 1.00 53.12 106 ASP A CA 1
ATOM 873 C C . ASP A 1 106 ? 20.818 52.254 -15.534 1.00 53.12 106 ASP A C 1
ATOM 875 O O . ASP A 1 106 ? 21.748 52.011 -16.307 1.00 53.12 106 ASP A O 1
ATOM 879 N N . SER A 1 107 ? 19.868 53.125 -15.889 1.00 48.16 107 SER A N 1
ATOM 880 C CA . SER A 1 107 ? 19.987 54.069 -17.019 1.00 48.16 107 SER A CA 1
ATOM 881 C C . SER A 1 107 ? 19.339 55.402 -16.688 1.00 48.16 107 SER A C 1
ATOM 883 O O . SER A 1 107 ? 18.237 55.373 -16.096 1.00 48.16 107 SER A O 1
#

Organism: Ophiophagus hannah (NCBI:txid8665)

InterPro domains:
  IPR007504 H/ACA ribonucleoprotein complex, subunit Gar1/Naf1 [PF04410] (13-72)
  IPR009000 Translation protein, beta-barrel domain superfamily [SSF50447] (15-61)
  IPR038664 H/ACA RNP complex subunit Gar1/Naf1, Cbf5-binding domain [G3DSA:2.40.10.230] (3-74)
  IPR040309 H/ACA ribonucleoprotein complex non-core subunit Naf1 [PTHR31633] (12-72)

Sequence (107 aa):
FSKIFRFFFLLLVIIESEKGLPPVNENTVLFKENRHSLGKIFEIFGPVSHPFYVVQFNSLEHIQSKDIKIKDAALDFSDDEKEKAAKSHKKSQNIKRKKLRSQQNDS

Secondary structure (DSSP, 8-state):
-PPP------EEEEEEPPTTPPPPPTTPEEEETTS-EEEEEEEEES-TTS-EEEEEES-HHHHHHTT--TT---EEE--HHHHHHHHHHHHHHHHHHHHHHHTTS--